Protein AF-A0A1Q8E9E2-F1 (afdb_monomer)

Organism: NCBI:txid1432788

Solvent-accessible surface area (backbone atoms only — not comparable to full-atom values): 6727 Å² total; per-residue (Å²): 131,78,95,59,54,60,46,85,71,26,57,23,44,48,27,52,32,50,28,37,33,74,71,70,70,39,65,52,89,80,48,76,66,51,80,49,74,60,52,16,35,34,32,81,46,77,56,93,96,45,64,33,40,39,34,32,37,51,22,41,75,87,47,89,95,37,65,8,75,18,9,35,37,51,49,33,28,82,25,88,84,36,88,85,79,36,50,45,46,54,33,79,73,43,84,51,66,71,60,17,62,58,39,44,83,19,44,20,63,41,41,66,45,48,33,48,39,52,44,66,69,71,110

Structure (mmCIF, N/CA/C/O backbone):
data_AF-A0A1Q8E9E2-F1
#
_entry.id   AF-A0A1Q8E9E2-F1
#
loop_
_atom_site.group_PDB
_atom_site.id
_atom_site.type_symbol
_atom_site.label_atom_id
_atom_site.label_alt_id
_atom_site.label_comp_id
_atom_site.label_asym_id
_atom_site.label_entity_id
_atom_site.label_seq_id
_atom_site.pdbx_PDB_ins_code
_atom_site.Cartn_x
_atom_site.Cartn_y
_atom_site.Cartn_z
_atom_site.occupancy
_atom_site.B_iso_or_equiv
_atom_site.auth_seq_id
_atom_site.auth_comp_id
_atom_site.auth_asym_id
_atom_site.auth_atom_id
_atom_site.pdbx_PDB_model_num
ATOM 1 N N . MET A 1 1 ? 12.481 3.191 -25.299 1.00 46.44 1 MET A N 1
ATOM 2 C CA . MET A 1 1 ? 12.020 1.865 -24.841 1.00 46.44 1 MET A CA 1
ATOM 3 C C . MET A 1 1 ? 11.696 2.017 -23.372 1.00 46.44 1 MET A C 1
ATOM 5 O O . MET A 1 1 ? 12.416 2.728 -22.694 1.00 46.44 1 MET A O 1
ATOM 9 N N . SER A 1 2 ? 10.544 1.515 -22.951 1.00 67.12 2 SER A N 1
ATOM 10 C CA . SER A 1 2 ? 9.998 1.726 -21.612 1.00 67.12 2 SER A CA 1
ATOM 11 C C . SER A 1 2 ? 10.812 0.926 -20.588 1.00 67.12 2 SER A C 1
ATOM 13 O O . SER A 1 2 ? 10.712 -0.295 -20.603 1.00 67.12 2 SER A O 1
ATOM 15 N N . ASP A 1 3 ? 11.565 1.587 -19.698 1.00 81.56 3 ASP A N 1
ATOM 16 C CA . ASP A 1 3 ? 12.250 0.980 -18.529 1.00 81.56 3 ASP A CA 1
ATOM 17 C C . ASP A 1 3 ? 11.258 0.546 -17.421 1.00 81.56 3 ASP A C 1
ATOM 19 O O . ASP A 1 3 ? 11.591 0.469 -16.232 1.00 81.56 3 ASP A O 1
ATOM 23 N N . TYR A 1 4 ? 10.007 0.292 -17.815 1.00 87.56 4 TYR A N 1
ATOM 24 C CA . TYR A 1 4 ? 8.930 -0.147 -16.945 1.00 87.56 4 TYR A CA 1
ATOM 25 C C . TYR A 1 4 ? 8.681 -1.638 -17.119 1.00 87.56 4 TYR A C 1
ATOM 27 O O . TYR A 1 4 ? 8.554 -2.138 -18.241 1.00 87.56 4 TYR A O 1
ATOM 35 N N . LEU A 1 5 ? 8.611 -2.327 -15.989 1.00 91.38 5 LEU A N 1
ATOM 36 C CA . LEU A 1 5 ? 8.314 -3.747 -15.907 1.00 91.38 5 LEU A CA 1
ATOM 37 C C . LEU A 1 5 ? 6.801 -3.991 -15.999 1.00 91.38 5 LEU A C 1
ATOM 39 O O . LEU A 1 5 ? 6.004 -3.097 -15.701 1.00 91.38 5 LEU A O 1
ATOM 43 N N . PRO A 1 6 ? 6.372 -5.215 -16.351 1.00 93.62 6 PRO A N 1
ATOM 44 C CA . PRO A 1 6 ? 5.027 -5.665 -16.017 1.00 93.62 6 PRO A CA 1
ATOM 45 C C . PRO A 1 6 ? 4.747 -5.419 -14.527 1.00 93.62 6 PRO A C 1
ATOM 47 O O . PRO A 1 6 ? 5.620 -5.651 -13.689 1.00 93.62 6 PRO A O 1
ATOM 50 N N . ILE A 1 7 ? 3.533 -4.985 -14.171 1.00 94.19 7 ILE A N 1
ATOM 51 C CA . ILE A 1 7 ? 3.204 -4.589 -12.788 1.00 94.19 7 ILE A CA 1
ATOM 52 C C . ILE A 1 7 ? 3.555 -5.687 -11.786 1.00 94.19 7 ILE A C 1
ATOM 54 O O . ILE A 1 7 ? 4.185 -5.401 -10.773 1.00 94.19 7 ILE A O 1
ATOM 58 N N . ARG A 1 8 ? 3.251 -6.951 -12.097 1.00 95.44 8 ARG A N 1
ATOM 59 C CA . ARG A 1 8 ? 3.546 -8.090 -11.209 1.00 95.44 8 ARG A CA 1
ATOM 60 C C . ARG A 1 8 ? 5.041 -8.340 -10.971 1.00 95.44 8 ARG A C 1
ATOM 62 O O . ARG A 1 8 ? 5.406 -9.009 -10.007 1.00 95.44 8 ARG A O 1
ATOM 69 N N . GLU A 1 9 ? 5.899 -7.804 -11.831 1.00 95.12 9 GLU A N 1
ATOM 70 C CA . GLU A 1 9 ? 7.359 -7.874 -11.722 1.00 95.12 9 GLU A CA 1
ATOM 71 C C . GLU A 1 9 ? 7.961 -6.610 -11.083 1.00 95.12 9 GLU A C 1
ATOM 73 O O . GLU A 1 9 ? 9.120 -6.625 -10.654 1.00 95.12 9 GLU A O 1
ATOM 78 N N . SER A 1 10 ? 7.181 -5.528 -10.965 1.00 95.75 10 SER A N 1
ATOM 79 C CA . SER A 1 10 ? 7.621 -4.270 -10.355 1.00 95.75 10 SER A CA 1
ATOM 80 C C . SER A 1 10 ? 8.056 -4.458 -8.897 1.00 95.75 10 SER A C 1
ATOM 82 O O . SER A 1 10 ? 7.608 -5.362 -8.182 1.00 95.75 10 SER A O 1
ATOM 84 N N . LEU A 1 11 ? 8.960 -3.595 -8.429 1.00 97.06 11 LEU A N 1
ATOM 85 C CA . LEU A 1 11 ? 9.406 -3.611 -7.033 1.00 97.06 11 LEU A CA 1
ATOM 86 C C . LEU A 1 11 ? 8.243 -3.347 -6.063 1.00 97.06 11 LEU A C 1
ATOM 88 O O . LEU A 1 11 ? 8.095 -4.071 -5.082 1.00 97.06 11 LEU A O 1
ATOM 92 N N . GLY A 1 12 ? 7.391 -2.365 -6.378 1.00 97.44 12 GLY A N 1
ATOM 93 C CA . GLY A 1 12 ? 6.235 -2.011 -5.553 1.00 97.44 12 GLY A CA 1
ATOM 94 C C . GLY A 1 12 ? 5.275 -3.187 -5.384 1.00 97.44 12 GLY A C 1
ATOM 95 O O . GLY A 1 12 ? 4.928 -3.538 -4.260 1.00 97.44 12 GLY A O 1
ATOM 96 N N . TYR A 1 13 ? 4.921 -3.875 -6.475 1.00 98.31 13 TYR A N 1
ATOM 97 C CA . TYR A 1 13 ? 4.039 -5.043 -6.405 1.00 98.31 13 TYR A CA 1
ATOM 98 C C . TYR A 1 13 ? 4.620 -6.173 -5.557 1.00 98.31 13 TYR A C 1
ATOM 100 O O . TYR A 1 13 ? 3.919 -6.730 -4.713 1.00 98.31 13 TYR A O 1
ATOM 108 N N . ARG A 1 14 ? 5.903 -6.504 -5.746 1.00 98.44 14 ARG A N 1
ATOM 109 C CA . ARG A 1 14 ? 6.568 -7.560 -4.967 1.00 98.44 14 ARG A CA 1
ATOM 110 C C . ARG A 1 14 ? 6.567 -7.237 -3.475 1.00 98.44 14 ARG A C 1
ATOM 112 O O . ARG A 1 14 ? 6.229 -8.109 -2.680 1.00 98.44 14 ARG A O 1
ATOM 119 N N . ASN A 1 15 ? 6.860 -5.993 -3.111 1.00 98.69 15 ASN A N 1
ATOM 120 C CA . ASN A 1 15 ? 6.882 -5.570 -1.714 1.00 98.69 15 ASN A CA 1
ATOM 121 C C . ASN A 1 15 ? 5.476 -5.565 -1.092 1.00 98.69 15 ASN A C 1
ATOM 123 O O . ASN A 1 15 ? 5.298 -6.096 0.002 1.00 98.69 15 ASN A O 1
ATOM 127 N N . VAL A 1 16 ? 4.458 -5.054 -1.799 1.00 98.56 16 VAL A N 1
ATOM 128 C CA . VAL A 1 16 ? 3.058 -5.114 -1.333 1.00 98.56 16 VAL A CA 1
ATOM 129 C C . VAL A 1 16 ? 2.593 -6.561 -1.181 1.00 98.56 16 VAL A C 1
ATOM 131 O O . VAL A 1 16 ? 1.963 -6.900 -0.181 1.00 98.56 16 VAL A O 1
ATOM 134 N N . LYS A 1 17 ? 2.931 -7.439 -2.133 1.00 98.62 17 LYS A N 1
ATOM 135 C CA . LYS A 1 17 ? 2.612 -8.869 -2.064 1.00 98.62 17 LYS A CA 1
ATOM 136 C C . LYS A 1 17 ? 3.221 -9.526 -0.824 1.00 98.62 17 LYS A C 1
ATOM 138 O O . LYS A 1 17 ? 2.517 -10.261 -0.134 1.00 98.62 17 LYS A O 1
ATOM 143 N N . THR A 1 18 ? 4.498 -9.272 -0.541 1.00 98.69 18 THR A N 1
ATOM 144 C CA . THR A 1 18 ? 5.173 -9.818 0.644 1.00 98.69 18 THR A CA 1
ATOM 145 C C . THR A 1 18 ? 4.538 -9.300 1.933 1.00 98.69 18 THR A C 1
ATOM 147 O O . THR A 1 18 ? 4.181 -10.101 2.795 1.00 98.69 18 THR A O 1
ATOM 150 N N . ALA A 1 19 ? 4.304 -7.990 2.040 1.00 98.56 19 ALA A N 1
ATOM 151 C CA . ALA A 1 19 ? 3.691 -7.391 3.223 1.00 98.56 19 ALA A CA 1
ATOM 152 C C . ALA A 1 19 ? 2.263 -7.914 3.478 1.00 98.56 19 ALA A C 1
ATOM 154 O O . ALA A 1 19 ? 1.931 -8.276 4.608 1.00 98.56 19 ALA A O 1
ATOM 155 N N . LEU A 1 20 ? 1.434 -8.048 2.434 1.00 98.38 20 LEU A N 1
ATOM 156 C CA . LEU A 1 20 ? 0.093 -8.643 2.539 1.00 98.38 20 LEU A CA 1
ATOM 157 C C . LEU A 1 20 ? 0.140 -10.077 3.065 1.00 98.38 20 LEU A C 1
ATOM 159 O O . LEU A 1 20 ? -0.675 -10.464 3.909 1.00 98.38 20 LEU A O 1
ATOM 163 N N . TRP A 1 21 ? 1.095 -10.869 2.579 1.00 98.62 21 TRP A N 1
ATOM 164 C CA . TRP A 1 21 ? 1.277 -12.236 3.043 1.00 98.62 21 TRP A CA 1
ATOM 165 C C . TRP A 1 21 ? 1.718 -12.278 4.510 1.00 98.62 21 TRP A C 1
ATOM 167 O O . TRP A 1 21 ? 1.143 -13.023 5.304 1.00 98.62 21 TRP A O 1
ATOM 177 N N . ASN A 1 22 ? 2.680 -11.444 4.898 1.00 98.56 22 ASN A N 1
ATOM 178 C CA . ASN A 1 22 ? 3.216 -11.421 6.258 1.00 98.56 22 ASN A CA 1
ATOM 179 C C . ASN A 1 22 ? 2.181 -10.942 7.286 1.00 98.56 22 ASN A C 1
ATOM 181 O O . ASN A 1 22 ? 2.039 -11.543 8.351 1.00 98.56 22 ASN A O 1
ATOM 185 N N . VAL A 1 23 ? 1.429 -9.886 6.967 1.00 98.38 23 VAL A N 1
ATOM 186 C CA . VAL A 1 23 ? 0.505 -9.245 7.915 1.00 98.38 23 VAL A CA 1
ATOM 187 C C . VAL A 1 23 ? -0.863 -9.921 7.922 1.00 98.38 23 VAL A C 1
ATOM 189 O O . VAL A 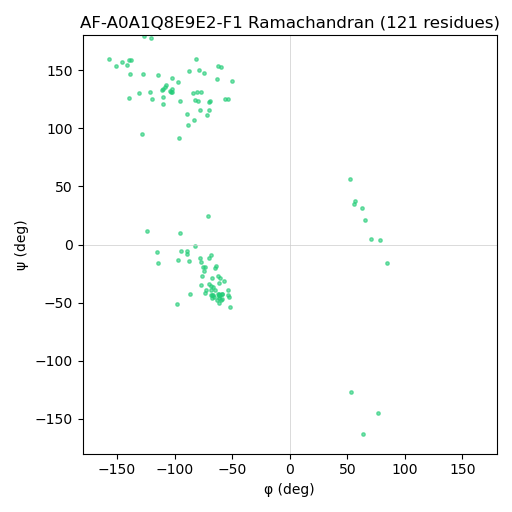1 23 ? -1.430 -10.159 8.993 1.00 98.38 23 VAL A O 1
ATOM 192 N N . PHE A 1 24 ? -1.401 -10.262 6.750 1.00 97.94 24 PHE A N 1
ATOM 193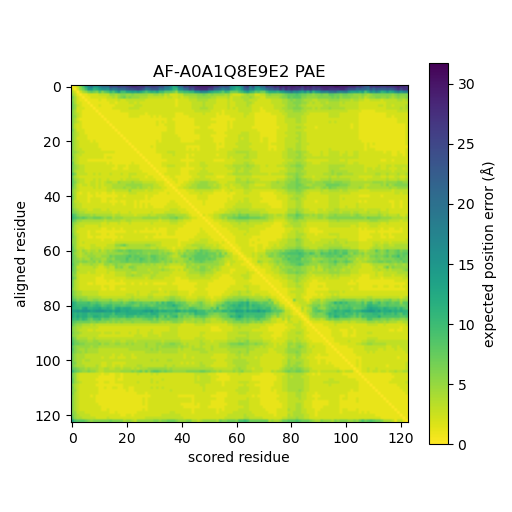 C CA . PHE A 1 24 ? -2.771 -10.765 6.607 1.00 97.94 24 PHE A CA 1
ATOM 194 C C . PHE A 1 24 ? -2.857 -12.210 6.104 1.00 97.94 24 PHE A C 1
ATOM 196 O O . PHE A 1 24 ? -3.953 -12.764 6.082 1.00 97.94 24 PHE A O 1
ATOM 203 N N . SER A 1 25 ? -1.738 -12.835 5.716 1.00 97.88 25 SER A N 1
ATOM 204 C CA . SER A 1 25 ? -1.724 -14.155 5.058 1.00 97.88 25 SER A CA 1
ATOM 205 C C . SER A 1 25 ? -2.568 -14.190 3.780 1.00 97.88 25 SER A C 1
ATOM 207 O O . SER A 1 25 ? -3.223 -15.186 3.474 1.00 97.88 25 SER A O 1
ATOM 209 N N . VAL A 1 26 ? -2.546 -13.087 3.020 1.00 98.12 26 VAL A N 1
ATOM 210 C CA . VAL A 1 26 ? -3.281 -12.930 1.759 1.00 98.12 26 VAL A CA 1
ATOM 211 C C . VAL A 1 26 ? -2.317 -12.890 0.577 1.00 98.12 26 VAL A C 1
ATOM 213 O O . VAL A 1 26 ? -1.318 -12.177 0.593 1.00 98.12 26 VAL A O 1
ATOM 216 N N . ASN A 1 27 ? -2.628 -13.651 -0.475 1.00 97.81 27 ASN A N 1
ATOM 217 C CA . ASN A 1 27 ? -1.858 -13.641 -1.715 1.00 97.81 27 ASN A CA 1
ATOM 218 C C . ASN A 1 27 ? -2.390 -12.572 -2.680 1.00 97.81 27 ASN A C 1
ATOM 220 O O . ASN A 1 27 ? -3.471 -12.746 -3.244 1.00 97.81 27 ASN A O 1
ATOM 224 N N . LEU A 1 28 ? -1.600 -11.521 -2.928 1.00 98.06 28 LEU A N 1
ATOM 225 C CA . LEU A 1 28 ? -1.950 -10.460 -3.880 1.00 98.06 28 LEU A CA 1
ATOM 226 C C . LEU A 1 28 ? -2.222 -10.993 -5.295 1.00 98.06 28 LEU A C 1
ATOM 228 O O . LEU A 1 28 ? -3.090 -10.467 -5.980 1.00 98.06 28 LEU A O 1
ATOM 232 N N . ASP A 1 29 ? -1.565 -12.080 -5.721 1.00 97.50 29 ASP A N 1
ATOM 233 C CA . ASP A 1 29 ? -1.787 -12.638 -7.063 1.00 97.50 29 ASP A CA 1
ATOM 234 C C . ASP A 1 29 ? -3.198 -13.192 -7.278 1.00 97.50 29 ASP A C 1
ATOM 236 O O . ASP A 1 29 ? -3.606 -13.353 -8.430 1.00 97.50 29 ASP A O 1
ATOM 240 N N . ALA A 1 30 ? -3.913 -13.494 -6.190 1.00 97.50 30 ALA A N 1
ATOM 241 C CA . ALA A 1 30 ? -5.291 -13.973 -6.207 1.00 97.50 30 ALA A CA 1
ATOM 242 C C . ALA A 1 30 ? -6.324 -12.831 -6.174 1.00 97.50 30 ALA A C 1
ATOM 244 O O . ALA A 1 30 ? -7.522 -13.095 -6.272 1.00 97.50 30 ALA A O 1
ATOM 245 N N . ILE A 1 31 ? -5.879 -11.580 -6.029 1.00 97.25 31 ILE A N 1
ATOM 246 C CA . ILE A 1 31 ? -6.729 -10.389 -6.019 1.00 97.25 31 ILE A CA 1
ATOM 247 C C . ILE A 1 31 ? -6.729 -9.773 -7.420 1.00 97.25 31 ILE A C 1
ATOM 249 O O . ILE A 1 31 ? -5.701 -9.709 -8.096 1.00 97.25 31 ILE A O 1
ATOM 253 N N . SER A 1 32 ? -7.897 -9.308 -7.867 1.00 97.00 32 SER A N 1
ATOM 254 C CA . SER A 1 32 ? -7.984 -8.507 -9.087 1.00 97.00 32 SER A CA 1
ATOM 255 C C . SER A 1 32 ? -7.361 -7.136 -8.840 1.00 97.00 32 SER A C 1
ATOM 257 O O . SER A 1 32 ? -7.808 -6.406 -7.956 1.00 97.00 32 SER A O 1
ATOM 259 N N . ILE A 1 33 ? -6.361 -6.784 -9.641 1.00 97.38 33 ILE A N 1
ATOM 260 C CA . ILE A 1 33 ? -5.722 -5.469 -9.601 1.00 97.38 33 ILE A CA 1
ATOM 261 C C . ILE A 1 33 ? -6.219 -4.604 -10.762 1.00 97.38 33 ILE A C 1
ATOM 263 O O . ILE A 1 33 ? -6.454 -5.099 -11.863 1.00 97.38 33 ILE A O 1
ATOM 267 N N . ASP A 1 34 ? -6.377 -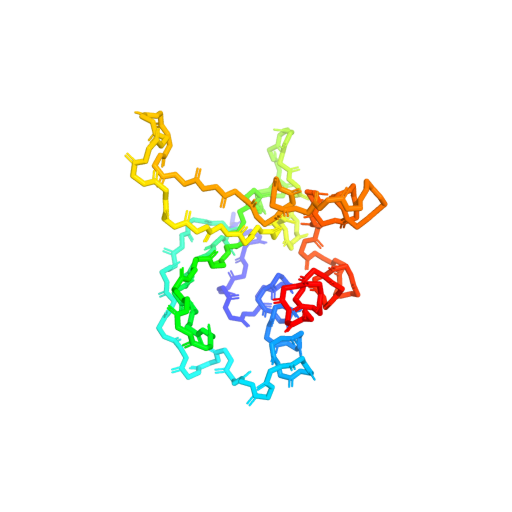3.315 -10.496 1.00 97.19 34 ASP A N 1
ATOM 268 C CA . ASP A 1 34 ? -6.541 -2.262 -11.492 1.00 97.19 34 ASP A CA 1
ATOM 269 C C . ASP A 1 34 ? -5.149 -1.764 -11.895 1.00 97.19 34 ASP A C 1
ATOM 271 O O . ASP A 1 34 ? -4.475 -1.068 -11.127 1.00 97.19 34 ASP A O 1
ATOM 275 N N . GLU A 1 35 ? -4.689 -2.201 -13.065 1.00 95.88 35 GLU A N 1
ATOM 276 C CA . GLU A 1 35 ? -3.390 -1.839 -13.628 1.00 95.88 35 GLU A CA 1
ATOM 277 C C . GLU A 1 35 ? -3.422 -0.424 -14.217 1.00 95.88 35 GLU A C 1
ATOM 279 O O . GLU A 1 35 ? -4.302 -0.078 -15.005 1.00 95.88 35 GLU A O 1
ATOM 284 N N . LYS A 1 36 ? -2.429 0.398 -13.870 1.00 93.25 36 LYS A N 1
ATOM 285 C CA . LYS A 1 36 ? -2.288 1.778 -14.350 1.00 93.25 36 LYS A CA 1
ATOM 286 C C . LYS A 1 36 ? -0.961 1.948 -15.085 1.00 93.25 36 LYS A C 1
ATOM 288 O O . LYS A 1 36 ? -0.165 1.021 -15.230 1.00 93.25 36 LYS A O 1
ATOM 293 N N . LEU A 1 37 ? -0.729 3.149 -15.606 1.00 91.19 37 LEU A N 1
ATOM 294 C CA . LEU A 1 37 ? 0.509 3.449 -16.317 1.00 91.19 37 LEU A CA 1
ATOM 295 C C . LEU A 1 37 ? 1.734 3.315 -15.396 1.00 91.19 37 LEU A C 1
ATOM 297 O O . LEU A 1 37 ? 1.655 3.501 -14.184 1.00 91.19 37 LEU A O 1
ATOM 301 N N . PHE A 1 38 ? 2.881 3.027 -16.012 1.00 91.69 38 PHE A N 1
ATOM 302 C CA . PHE A 1 38 ? 4.202 3.164 -15.395 1.00 91.69 38 PHE A CA 1
ATOM 303 C C . PHE A 1 38 ? 4.474 2.286 -14.167 1.00 91.69 38 PHE A C 1
ATOM 305 O O . PHE A 1 38 ? 5.263 2.694 -13.330 1.00 91.69 38 PHE A O 1
ATOM 312 N N . GLU A 1 39 ? 3.892 1.087 -14.061 1.00 94.25 39 GLU A N 1
ATOM 313 C CA . GLU A 1 39 ? 3.968 0.183 -12.884 1.00 94.25 39 GLU A CA 1
ATOM 314 C C . GLU A 1 39 ? 3.043 0.560 -11.710 1.00 94.25 39 GLU A C 1
ATOM 316 O O . GLU A 1 39 ? 3.064 -0.110 -10.677 1.00 94.25 39 GLU A O 1
ATOM 321 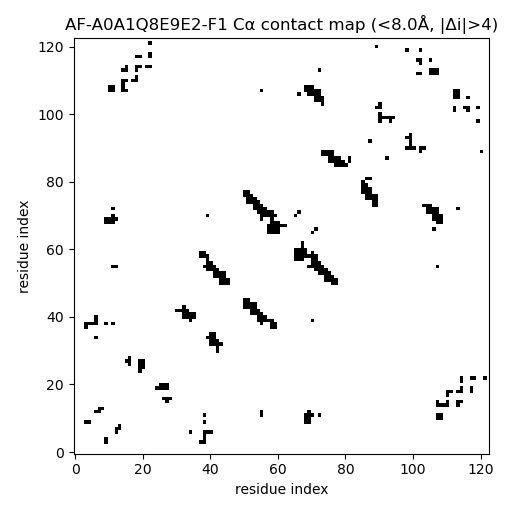N N . SER A 1 40 ? 2.208 1.593 -11.847 1.00 96.38 40 SER A N 1
ATOM 322 C CA . SER A 1 40 ? 1.204 1.928 -10.833 1.00 96.38 40 SER A CA 1
ATOM 323 C C . SER A 1 40 ? 0.039 0.935 -10.862 1.00 96.38 40 SER A C 1
ATOM 325 O O . SER A 1 40 ? -0.341 0.432 -11.919 1.00 96.38 40 SER A O 1
ATOM 327 N N . PHE A 1 41 ? -0.565 0.663 -9.709 1.00 98.06 41 PHE A N 1
ATOM 328 C CA . PHE A 1 41 ? -1.738 -0.207 -9.612 1.00 98.06 41 PHE A CA 1
ATOM 329 C C . PHE A 1 41 ? -2.544 0.081 -8.351 1.00 98.06 41 PHE A C 1
ATOM 331 O O . PHE A 1 41 ? -2.025 0.622 -7.376 1.00 98.06 41 PHE A O 1
ATOM 338 N N . SER A 1 42 ? -3.808 -0.326 -8.344 1.00 98.00 42 SER A N 1
ATOM 339 C CA . SER A 1 42 ? -4.639 -0.323 -7.140 1.00 98.00 42 SER A CA 1
ATOM 340 C C . SER A 1 42 ? -5.470 -1.589 -7.024 1.00 98.00 42 SER A C 1
ATOM 342 O O . SER A 1 42 ? -5.721 -2.269 -8.013 1.00 98.00 42 SER A O 1
ATOM 344 N N . PHE A 1 43 ? -5.912 -1.918 -5.819 1.00 98.31 43 PHE A N 1
ATOM 345 C CA . PHE A 1 43 ? -6.845 -3.016 -5.591 1.00 98.31 43 PHE A CA 1
ATOM 346 C C . PHE A 1 43 ? -7.706 -2.743 -4.367 1.00 98.31 43 PHE A C 1
ATOM 348 O O . PHE A 1 43 ? -7.303 -2.034 -3.441 1.00 98.31 43 PHE A O 1
ATOM 355 N N . ILE A 1 44 ? -8.896 -3.336 -4.375 1.00 98.00 44 ILE A N 1
ATOM 356 C CA . ILE A 1 44 ? -9.778 -3.336 -3.217 1.00 98.00 44 ILE A CA 1
ATOM 357 C C . ILE A 1 44 ? -9.319 -4.427 -2.258 1.00 98.00 44 ILE A C 1
ATOM 359 O O . ILE A 1 44 ? -9.103 -5.576 -2.651 1.00 98.00 44 ILE A O 1
ATOM 363 N N . PHE A 1 45 ? -9.190 -4.062 -0.991 1.00 97.88 45 PHE A N 1
ATOM 364 C CA . PHE A 1 45 ? -8.891 -4.972 0.096 1.00 97.88 45 PHE A CA 1
ATOM 365 C C . PHE A 1 45 ? -10.005 -4.896 1.135 1.00 97.88 45 PHE A C 1
ATOM 367 O O . PHE A 1 45 ? -10.419 -3.814 1.550 1.00 97.88 45 PHE A O 1
ATOM 374 N N . GLN A 1 46 ? -10.501 -6.057 1.553 1.00 96.00 46 GLN A N 1
ATOM 375 C CA . GLN A 1 46 ? -11.497 -6.159 2.610 1.00 96.00 46 GLN A CA 1
ATOM 376 C C . GLN A 1 46 ? -10.852 -6.771 3.846 1.00 96.00 46 GLN A C 1
ATOM 378 O O . GLN A 1 46 ? -10.260 -7.850 3.786 1.00 96.00 46 GLN A O 1
ATOM 383 N N . TYR A 1 47 ? -10.984 -6.085 4.976 1.00 94.50 47 TYR A N 1
ATOM 384 C CA . TYR A 1 47 ? -10.502 -6.563 6.264 1.00 94.50 47 TYR A CA 1
ATOM 385 C C . TYR A 1 47 ? -11.519 -6.229 7.352 1.00 94.50 47 TYR A C 1
ATOM 387 O O . TYR A 1 47 ? -11.938 -5.082 7.514 1.00 94.50 47 TYR A O 1
ATOM 395 N N . LYS A 1 48 ? -11.932 -7.254 8.108 1.00 91.44 48 LYS A N 1
ATOM 396 C CA . LYS A 1 48 ? -13.082 -7.181 9.025 1.00 91.44 48 LYS A CA 1
ATOM 397 C C . LYS A 1 48 ? -14.324 -6.673 8.263 1.00 91.44 48 LYS A C 1
ATOM 399 O O . LYS A 1 48 ? -14.679 -7.245 7.240 1.00 91.44 48 LYS A O 1
ATOM 404 N N . SER A 1 49 ? -14.987 -5.630 8.758 1.00 91.44 49 SER A N 1
ATOM 405 C CA . SER A 1 49 ? -16.150 -4.997 8.122 1.00 91.44 49 SER A CA 1
ATOM 406 C C . SER A 1 49 ? -15.791 -3.782 7.261 1.00 91.44 49 SER A C 1
ATOM 408 O O . SER A 1 49 ? -16.689 -3.031 6.887 1.00 91.44 49 SER A O 1
ATOM 410 N N . TYR A 1 50 ? -14.503 -3.546 6.998 1.00 91.50 50 TYR A N 1
ATOM 411 C CA . TYR A 1 50 ? -14.034 -2.377 6.262 1.00 91.50 50 TYR A CA 1
ATOM 412 C C . TYR A 1 50 ? -13.552 -2.764 4.869 1.00 91.50 50 TYR A C 1
ATOM 414 O O . TYR A 1 50 ? -12.806 -3.730 4.692 1.00 91.50 50 TYR A O 1
ATOM 422 N N . GLU A 1 51 ? -13.961 -1.962 3.894 1.00 95.12 51 GLU A N 1
ATOM 423 C CA . GLU A 1 51 ? -13.418 -1.958 2.545 1.00 95.12 51 GLU A CA 1
ATOM 424 C C . GLU A 1 51 ? -12.473 -0.767 2.401 1.00 95.12 51 GLU A C 1
ATOM 426 O O . GLU A 1 51 ? -12.790 0.347 2.824 1.00 95.12 51 GLU A O 1
ATOM 431 N N . MET A 1 52 ? -11.302 -1.013 1.828 1.00 96.50 52 MET A N 1
ATOM 432 C CA . MET A 1 52 ? -10.291 0.002 1.573 1.00 96.50 52 MET A CA 1
ATOM 433 C C . MET A 1 52 ? -9.652 -0.233 0.212 1.00 96.50 52 MET A C 1
ATOM 435 O O . MET A 1 52 ? -9.647 -1.352 -0.306 1.00 96.50 52 MET A O 1
ATOM 439 N N . THR A 1 53 ? -9.060 0.811 -0.340 1.00 97.56 53 THR A N 1
ATOM 440 C CA . THR A 1 53 ? -8.218 0.702 -1.523 1.00 97.56 53 THR A CA 1
ATOM 441 C C . THR A 1 53 ? -6.767 0.813 -1.100 1.00 97.56 53 THR A C 1
ATOM 443 O O . THR A 1 53 ? -6.384 1.726 -0.366 1.00 97.56 53 THR A O 1
ATOM 446 N N . MET A 1 54 ? -5.953 -0.110 -1.594 1.00 98.25 54 MET A N 1
ATOM 447 C CA . MET A 1 54 ? -4.501 -0.037 -1.507 1.00 98.25 54 MET A CA 1
ATOM 448 C C . MET A 1 54 ? -3.950 0.294 -2.888 1.00 98.25 54 MET A C 1
ATOM 450 O O . MET A 1 54 ? -4.418 -0.250 -3.892 1.00 98.25 54 MET A O 1
ATOM 454 N N . THR A 1 55 ? -2.975 1.193 -2.958 1.00 97.81 55 THR A N 1
ATOM 455 C CA . THR A 1 55 ? -2.442 1.678 -4.235 1.00 97.81 55 THR A CA 1
ATOM 456 C C . THR A 1 55 ? -0.930 1.815 -4.198 1.00 97.81 55 THR A C 1
ATOM 458 O O . THR A 1 55 ? -0.363 2.162 -3.167 1.00 97.81 55 THR A O 1
ATOM 461 N N . ILE A 1 56 ? -0.300 1.568 -5.343 1.00 98.19 56 ILE A N 1
ATOM 462 C CA . ILE A 1 56 ? 1.034 2.051 -5.689 1.00 98.19 56 ILE A CA 1
ATOM 463 C C . ILE A 1 56 ? 0.858 3.106 -6.781 1.00 98.19 56 ILE A C 1
ATOM 465 O O . ILE A 1 56 ? 0.288 2.816 -7.836 1.00 98.19 56 ILE A O 1
ATOM 469 N N . SER A 1 57 ? 1.312 4.326 -6.516 1.00 96.31 57 SER A N 1
ATOM 470 C CA . SER A 1 57 ? 1.281 5.465 -7.438 1.00 96.31 57 SER A CA 1
ATOM 471 C C . SER A 1 57 ? 2.667 6.082 -7.603 1.00 96.31 57 SER A C 1
ATOM 473 O O . SER A 1 57 ? 3.640 5.645 -6.995 1.00 96.31 57 SER A O 1
ATOM 475 N N . ASP A 1 58 ? 2.762 7.122 -8.424 1.00 94.31 58 ASP A N 1
ATOM 476 C CA . ASP A 1 58 ? 3.959 7.942 -8.603 1.00 94.31 58 ASP A CA 1
ATOM 477 C C . ASP A 1 58 ? 5.234 7.174 -8.999 1.00 94.31 58 ASP A C 1
ATOM 479 O O . ASP A 1 58 ? 6.351 7.484 -8.568 1.00 94.31 58 ASP A O 1
ATOM 483 N N . THR A 1 59 ? 5.062 6.128 -9.803 1.00 94.75 59 THR A N 1
ATOM 484 C CA . THR A 1 59 ? 6.108 5.160 -10.151 1.00 94.75 59 THR A CA 1
ATOM 485 C C . THR A 1 59 ? 7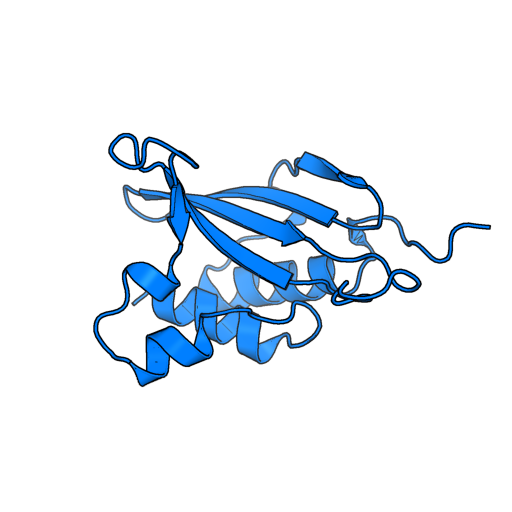.032 5.613 -11.285 1.00 94.75 59 THR A C 1
ATOM 487 O O . THR A 1 59 ? 7.971 4.900 -11.652 1.00 94.75 59 THR A O 1
ATOM 490 N N . GLU A 1 60 ? 6.805 6.795 -11.864 1.00 93.31 60 GLU A N 1
ATOM 491 C CA . GLU A 1 60 ? 7.551 7.252 -13.035 1.00 93.31 60 GLU A CA 1
ATOM 492 C C . GLU A 1 60 ? 9.016 7.585 -12.704 1.00 93.31 60 GLU A C 1
ATOM 494 O O . GLU A 1 60 ? 9.322 8.520 -11.970 1.00 93.31 60 GLU A O 1
ATOM 499 N N . LYS A 1 61 ? 9.963 6.837 -13.283 1.00 89.56 61 LYS A N 1
ATOM 500 C CA . LYS A 1 61 ? 11.395 6.881 -12.909 1.00 89.56 61 LYS A CA 1
ATOM 501 C C . LYS A 1 61 ? 12.155 8.098 -13.455 1.00 89.56 61 LYS A C 1
ATOM 503 O O . LYS A 1 61 ? 13.268 8.378 -13.013 1.00 89.56 61 LYS A O 1
ATOM 508 N N . HIS A 1 62 ? 11.581 8.810 -14.424 1.00 87.19 62 HIS A N 1
ATOM 509 C CA . HIS A 1 62 ? 12.251 9.899 -15.155 1.00 87.19 62 HIS A CA 1
ATOM 510 C C . HIS A 1 62 ? 11.503 11.230 -15.107 1.00 87.19 62 HIS A C 1
ATOM 512 O O . HIS A 1 62 ? 11.844 12.159 -15.840 1.00 87.19 62 HIS A O 1
ATOM 518 N N . VAL A 1 63 ? 10.492 11.335 -14.250 1.00 90.62 63 VAL A N 1
ATOM 519 C CA . VAL A 1 63 ? 9.682 12.541 -14.106 1.00 90.62 63 VAL A CA 1
ATOM 520 C C . VAL A 1 63 ? 9.982 13.188 -12.760 1.00 90.62 63 VAL A C 1
ATOM 522 O O . VAL A 1 63 ? 10.081 12.532 -11.725 1.00 90.62 63 VAL A O 1
ATOM 525 N N . GLN A 1 64 ? 10.185 14.503 -12.774 1.00 88.44 64 GLN A N 1
ATOM 526 C CA . GLN A 1 64 ? 10.443 15.254 -11.552 1.00 88.44 64 GLN A CA 1
ATOM 527 C C . GLN A 1 64 ? 9.229 15.166 -10.614 1.00 88.44 64 GLN A C 1
ATOM 529 O O . GLN A 1 64 ? 8.091 15.220 -11.068 1.00 88.44 64 GLN A O 1
ATOM 534 N N . PHE A 1 65 ? 9.488 15.070 -9.306 1.00 86.38 65 PHE A N 1
ATOM 535 C CA . PHE A 1 65 ? 8.478 14.930 -8.243 1.00 86.38 65 PHE A CA 1
ATOM 536 C C . PHE A 1 65 ? 7.748 13.582 -8.183 1.00 86.38 65 PHE A C 1
ATOM 538 O O . PHE A 1 65 ? 6.883 13.412 -7.330 1.00 86.38 65 PHE A O 1
ATOM 545 N N . GLN A 1 66 ? 8.133 12.618 -9.017 1.00 92.00 66 GLN A N 1
ATOM 546 C CA . GLN A 1 66 ? 7.688 11.232 -8.911 1.00 92.00 66 GLN A CA 1
ATOM 547 C C . GLN A 1 66 ? 8.608 10.455 -7.964 1.00 92.00 66 GLN A C 1
ATOM 549 O O . GLN A 1 66 ? 9.796 10.767 -7.829 1.00 92.00 66 GLN A O 1
ATOM 554 N N . ALA A 1 67 ? 8.054 9.461 -7.272 1.00 92.06 67 ALA A N 1
ATOM 555 C CA . ALA A 1 67 ? 8.813 8.627 -6.342 1.00 92.06 67 ALA A CA 1
ATOM 556 C C . ALA A 1 67 ? 9.719 7.626 -7.076 1.00 92.06 67 ALA A C 1
ATOM 558 O O . ALA A 1 67 ? 10.738 7.198 -6.527 1.00 92.06 67 ALA A O 1
ATOM 559 N N . GLY A 1 68 ? 9.382 7.303 -8.328 1.00 93.50 68 GLY A N 1
ATOM 560 C CA . GLY A 1 68 ? 10.146 6.403 -9.179 1.00 93.50 68 GLY A CA 1
ATOM 561 C C . GLY A 1 68 ? 9.923 4.944 -8.799 1.00 93.50 68 GLY A C 1
ATOM 562 O O . GLY A 1 68 ? 8.825 4.549 -8.423 1.00 93.50 68 GLY A O 1
ATOM 563 N N . GLU A 1 69 ? 10.960 4.115 -8.912 1.00 93.00 69 GLU A N 1
ATOM 564 C CA . GLU A 1 69 ? 10.831 2.671 -8.705 1.00 93.00 69 GLU A CA 1
ATOM 565 C C . GLU A 1 69 ? 10.199 2.328 -7.346 1.00 93.00 69 GLU A C 1
ATOM 567 O O . GLU A 1 69 ? 10.674 2.749 -6.290 1.00 93.00 69 GLU A O 1
ATOM 572 N N . GLY A 1 70 ? 9.119 1.546 -7.388 1.00 94.88 70 GLY A N 1
ATOM 573 C CA . GLY A 1 70 ? 8.338 1.169 -6.212 1.00 94.88 70 GLY A CA 1
ATOM 574 C C . GLY A 1 70 ? 7.275 2.186 -5.794 1.00 94.88 70 GLY A C 1
ATOM 575 O O . GLY A 1 70 ? 6.372 1.798 -5.067 1.00 94.88 70 GLY A O 1
ATOM 576 N N . GLY A 1 71 ? 7.323 3.429 -6.273 1.00 96.81 71 GLY A N 1
ATOM 577 C CA . GLY A 1 71 ? 6.251 4.407 -6.099 1.00 96.81 71 GLY A CA 1
ATOM 578 C C . GLY A 1 71 ? 5.965 4.817 -4.651 1.00 96.81 71 GLY A C 1
ATOM 579 O O . GLY A 1 71 ? 6.769 4.599 -3.737 1.00 96.81 71 GLY A O 1
ATOM 580 N N . ILE A 1 72 ? 4.795 5.416 -4.455 1.00 97.75 72 ILE A N 1
ATOM 581 C CA . ILE A 1 72 ? 4.178 5.685 -3.155 1.00 97.75 72 ILE A CA 1
ATOM 582 C C . ILE A 1 72 ? 3.084 4.654 -2.906 1.00 97.75 72 ILE A C 1
ATOM 584 O O . ILE A 1 72 ? 2.251 4.404 -3.772 1.00 97.75 72 ILE A O 1
ATOM 588 N N . PHE A 1 73 ? 3.110 4.056 -1.721 1.00 98.44 73 PHE A N 1
ATOM 589 C CA . PHE A 1 73 ? 2.085 3.168 -1.211 1.00 98.44 73 PHE A CA 1
ATOM 590 C C . PHE A 1 73 ? 1.107 3.950 -0.335 1.00 98.44 73 PHE A C 1
ATOM 592 O O . PHE A 1 73 ? 1.509 4.538 0.670 1.00 98.44 73 PHE A O 1
ATOM 599 N N . ASP A 1 74 ? -0.176 3.902 -0.683 1.00 97.56 74 ASP A N 1
ATOM 600 C CA . ASP A 1 74 ? -1.246 4.504 0.109 1.00 97.56 74 ASP A CA 1
ATOM 601 C C . ASP A 1 74 ? -2.355 3.492 0.404 1.00 97.56 74 ASP A C 1
ATOM 603 O O . ASP A 1 74 ? -2.686 2.625 -0.410 1.00 97.56 74 ASP A O 1
ATOM 607 N N . ILE A 1 75 ? -2.956 3.651 1.583 1.00 97.56 75 ILE A N 1
ATOM 608 C CA . ILE A 1 75 ? -4.166 2.955 2.019 1.00 97.56 75 ILE A CA 1
ATOM 609 C C . ILE A 1 75 ? -5.210 4.032 2.285 1.00 97.56 75 ILE A C 1
ATOM 611 O O . ILE A 1 75 ? -4.960 4.948 3.072 1.00 97.56 75 ILE A O 1
ATOM 615 N N . TRP A 1 76 ? -6.374 3.929 1.655 1.00 95.94 76 TRP A N 1
ATOM 616 C CA . TRP A 1 76 ? -7.460 4.880 1.862 1.00 95.94 76 TRP A CA 1
ATOM 617 C C . TRP A 1 76 ? -8.825 4.201 1.882 1.00 95.94 76 TRP A C 1
ATOM 619 O O . TRP A 1 76 ? -9.033 3.128 1.316 1.00 95.94 76 TRP A O 1
ATOM 629 N N . PHE A 1 77 ? -9.761 4.853 2.558 1.00 95.75 77 PHE A N 1
ATOM 630 C CA . PHE 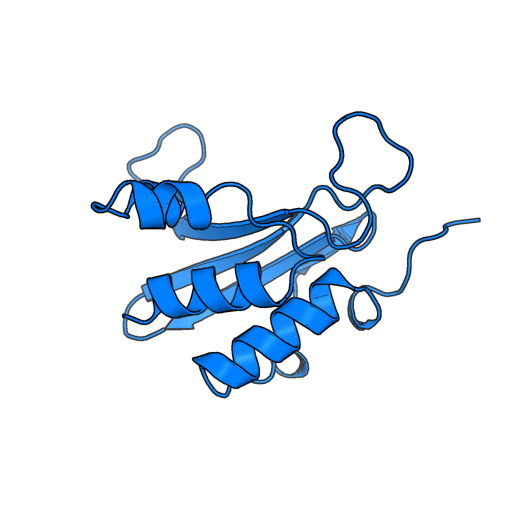A 1 77 ? -11.120 4.382 2.784 1.00 95.75 77 PHE A CA 1
ATOM 631 C C . PHE A 1 77 ? -12.106 5.297 2.065 1.00 95.75 77 PHE A C 1
ATOM 633 O O . PHE A 1 77 ? -11.870 6.507 2.033 1.00 95.75 77 PHE A O 1
ATOM 640 N N . PRO A 1 78 ? -13.224 4.769 1.540 1.00 93.69 78 PRO A N 1
ATOM 641 C CA . PRO A 1 78 ? -14.313 5.606 1.060 1.00 93.69 78 PRO A CA 1
ATOM 642 C C . PRO A 1 78 ? -14.797 6.541 2.173 1.00 93.69 78 PRO A C 1
ATOM 644 O O . PRO A 1 78 ? -15.177 6.092 3.256 1.00 93.69 78 PRO A O 1
ATOM 647 N N . ASN A 1 79 ? -14.815 7.841 1.901 1.00 91.19 79 ASN A N 1
ATOM 648 C CA . ASN A 1 79 ? -15.372 8.839 2.802 1.00 91.19 79 ASN A CA 1
ATOM 649 C C . ASN A 1 79 ? -16.367 9.725 2.042 1.00 91.19 79 ASN A C 1
ATOM 651 O O . ASN A 1 79 ? -15.970 10.727 1.454 1.00 91.19 79 ASN A O 1
ATOM 655 N N . PRO A 1 80 ? -17.675 9.419 2.094 1.00 83.00 80 PRO A N 1
ATOM 656 C CA . PRO A 1 80 ? -18.688 10.205 1.391 1.00 83.00 80 PRO A CA 1
ATOM 657 C C . PRO A 1 80 ? -18.885 11.613 1.975 1.00 83.00 80 PRO A C 1
ATOM 659 O O . PRO A 1 80 ? -19.619 12.405 1.394 1.00 83.00 80 PRO A O 1
ATOM 662 N N . LY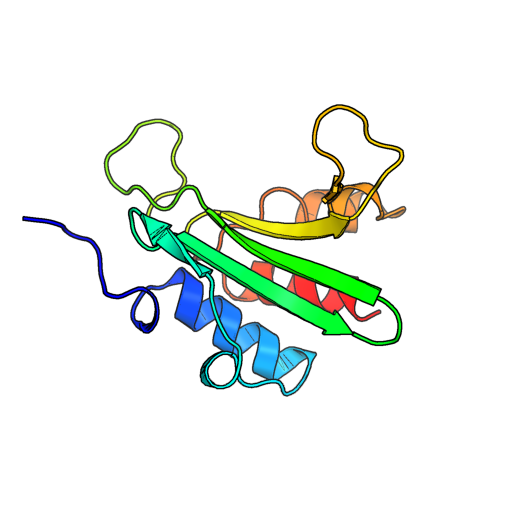S A 1 81 ? -18.290 11.919 3.137 1.00 87.19 81 LYS A N 1
ATOM 663 C CA . LYS A 1 81 ? -18.302 13.267 3.723 1.00 87.19 81 LYS A CA 1
ATOM 664 C C . LYS A 1 81 ? -17.153 14.138 3.214 1.00 87.19 81 LYS A C 1
ATOM 666 O O . LYS A 1 81 ? -17.178 15.339 3.455 1.00 87.19 81 LYS A O 1
ATOM 671 N N . ASP A 1 82 ? -16.150 13.549 2.564 1.00 85.44 82 ASP A N 1
ATOM 672 C CA . ASP A 1 82 ? -15.122 14.304 1.858 1.00 85.44 82 ASP A CA 1
ATOM 673 C C . ASP A 1 82 ? -15.654 14.664 0.465 1.00 85.44 82 ASP A C 1
ATOM 675 O O . ASP A 1 82 ? -15.808 13.805 -0.400 1.00 85.44 82 ASP A O 1
ATOM 679 N N . GLU A 1 83 ? -15.987 15.937 0.257 1.00 82.12 83 GLU A N 1
ATOM 680 C CA . GLU A 1 83 ? -16.597 16.404 -0.995 1.00 82.12 83 GLU A CA 1
ATOM 681 C C . GLU A 1 83 ? -15.590 16.563 -2.148 1.00 82.12 83 GLU A C 1
ATOM 683 O O . GLU A 1 83 ? -16.004 16.751 -3.292 1.00 82.12 83 GLU A O 1
ATOM 688 N N . LEU A 1 84 ? -14.280 16.509 -1.874 1.00 81.81 84 LEU A N 1
ATOM 689 C CA . LEU A 1 84 ? -13.237 16.788 -2.865 1.00 81.81 84 LEU A CA 1
ATOM 690 C C . LEU A 1 84 ? -12.677 15.505 -3.485 1.00 81.81 84 LEU A C 1
ATOM 692 O O . LEU A 1 84 ? -12.612 15.384 -4.707 1.00 81.81 84 LEU A O 1
ATOM 696 N N . PHE A 1 85 ? -12.274 14.556 -2.645 1.00 79.19 85 PHE A N 1
ATOM 697 C CA . PHE A 1 85 ? -11.655 13.293 -3.042 1.00 79.19 85 PHE A CA 1
ATOM 698 C C . PHE A 1 85 ? -12.520 12.077 -2.709 1.00 79.19 85 PHE A C 1
ATOM 700 O O . PHE A 1 85 ? -12.270 10.999 -3.246 1.00 79.19 85 PHE A O 1
ATOM 707 N N . GLY A 1 86 ? -13.534 12.221 -1.847 1.00 88.81 86 GLY A N 1
ATOM 708 C CA . GLY A 1 86 ? -14.410 11.111 -1.465 1.00 88.81 86 GLY A CA 1
ATOM 709 C C . GLY A 1 86 ? -13.688 10.002 -0.698 1.00 88.81 86 GLY A C 1
ATOM 710 O O . GLY A 1 86 ? -14.150 8.858 -0.687 1.00 88.81 86 GLY A O 1
ATOM 711 N N . ALA A 1 87 ? -12.540 10.311 -0.092 1.00 93.25 87 ALA A N 1
ATOM 712 C CA . ALA A 1 87 ? -11.662 9.342 0.545 1.00 93.25 87 ALA A CA 1
ATOM 713 C C . ALA A 1 87 ? -10.973 9.924 1.784 1.00 93.25 87 ALA A C 1
ATOM 715 O O . ALA A 1 87 ? -10.805 11.132 1.912 1.00 93.25 87 ALA A O 1
ATOM 716 N N . THR A 1 88 ? -10.553 9.047 2.691 1.00 94.88 88 THR A N 1
ATOM 717 C CA . THR A 1 88 ? -9.693 9.394 3.830 1.00 94.88 88 THR A CA 1
ATOM 718 C C . THR A 1 88 ? -8.533 8.423 3.891 1.00 94.88 88 THR A C 1
ATOM 720 O O . THR A 1 88 ? -8.732 7.207 3.815 1.00 94.88 88 THR A O 1
ATOM 723 N N . PHE A 1 89 ? -7.319 8.948 4.004 1.00 95.19 89 PHE A N 1
ATOM 724 C CA . PHE A 1 89 ? -6.112 8.133 4.052 1.00 95.19 89 PHE A CA 1
ATOM 725 C C . PHE A 1 89 ? -5.913 7.537 5.444 1.00 95.19 89 PHE A C 1
ATOM 727 O O . PHE A 1 89 ? -6.265 8.141 6.454 1.00 95.19 89 PHE A O 1
ATOM 734 N N . LEU A 1 90 ? -5.279 6.365 5.513 1.00 95.44 90 LEU A N 1
ATOM 735 C CA . LEU A 1 90 ? -5.011 5.671 6.774 1.00 95.44 90 LEU A CA 1
ATOM 736 C C . LEU A 1 90 ? -4.303 6.570 7.793 1.00 95.44 90 LEU A C 1
ATOM 738 O O . LEU A 1 90 ? -4.711 6.618 8.947 1.00 95.44 90 LEU A O 1
ATOM 742 N N . HIS A 1 91 ? -3.275 7.308 7.368 1.00 94.62 91 HIS A N 1
ATOM 743 C CA . HIS A 1 91 ? -2.502 8.167 8.265 1.00 94.62 91 HIS A CA 1
ATOM 744 C C . HIS A 1 91 ? -3.346 9.284 8.905 1.00 94.62 91 HIS A C 1
ATOM 746 O O . HIS A 1 91 ? -3.034 9.728 10.005 1.00 94.62 91 HIS A O 1
ATOM 752 N N . GLU A 1 92 ? -4.427 9.725 8.258 1.00 94.12 92 GLU A N 1
ATOM 753 C CA . GLU A 1 92 ? -5.339 10.748 8.791 1.00 94.12 92 GLU A CA 1
ATOM 754 C C . GLU A 1 92 ? -6.249 10.199 9.897 1.00 94.12 92 GLU A C 1
ATOM 756 O O . GLU A 1 92 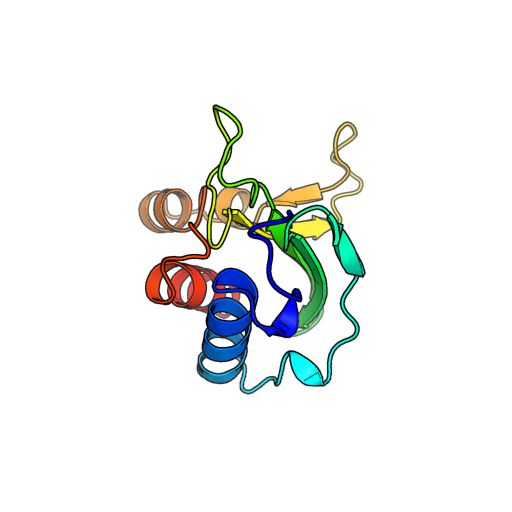? -6.776 10.966 10.698 1.00 94.12 92 GLU A O 1
ATOM 761 N N . LEU A 1 93 ? -6.409 8.874 9.959 1.00 92.81 93 LEU A N 1
ATOM 762 C CA . LEU A 1 93 ? -7.191 8.173 10.978 1.00 92.81 93 LEU A CA 1
ATOM 763 C C . LEU A 1 93 ? -6.363 7.807 12.219 1.00 92.81 93 LEU A C 1
ATOM 765 O O . LEU A 1 93 ? -6.919 7.330 13.204 1.00 92.81 93 LEU A O 1
ATOM 769 N N . MET A 1 94 ? -5.041 7.995 12.177 1.00 93.50 94 MET A N 1
ATOM 770 C CA . MET A 1 94 ? -4.144 7.650 13.279 1.00 93.50 94 MET A CA 1
ATOM 771 C C . MET A 1 94 ? -4.126 8.759 14.339 1.00 93.50 94 MET A C 1
ATOM 773 O O . MET A 1 94 ? -3.783 9.902 14.038 1.00 93.50 94 MET A O 1
ATOM 777 N N . GLU A 1 95 ? -4.428 8.413 15.595 1.00 93.06 95 GLU A N 1
ATOM 778 C CA . GLU A 1 95 ? -4.332 9.350 16.728 1.00 93.06 95 GLU A CA 1
ATOM 779 C C . GLU A 1 95 ? -2.882 9.570 17.194 1.00 93.06 95 GLU A C 1
ATOM 781 O O . GLU A 1 95 ? -2.513 10.669 17.609 1.00 93.06 95 GLU A O 1
ATOM 786 N N . ASP A 1 96 ? -2.039 8.532 17.129 1.00 95.00 96 ASP A N 1
ATOM 787 C CA . ASP A 1 96 ? -0.623 8.637 17.486 1.00 95.00 96 ASP A CA 1
ATOM 788 C C . ASP A 1 96 ? 0.166 9.309 16.350 1.00 95.00 96 ASP A C 1
ATOM 790 O O . ASP A 1 96 ? 0.319 8.75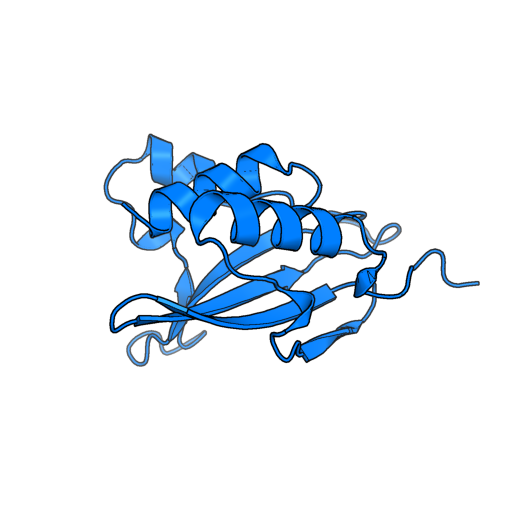8 15.257 1.00 95.00 96 ASP A O 1
ATOM 794 N N . GLU A 1 97 ? 0.722 10.491 16.630 1.00 95.00 97 GLU A N 1
ATOM 795 C CA . GLU A 1 97 ? 1.473 11.284 15.648 1.00 95.00 97 GLU A CA 1
ATOM 796 C C . GLU A 1 97 ? 2.712 10.562 15.086 1.00 95.00 97 GLU A C 1
ATOM 798 O O . GLU A 1 97 ? 3.093 10.787 13.938 1.00 95.00 97 GLU A O 1
ATOM 803 N N . LYS A 1 98 ? 3.346 9.650 15.835 1.00 94.62 98 LYS A N 1
ATOM 804 C CA . LYS A 1 98 ? 4.477 8.865 15.310 1.00 94.62 98 LYS A CA 1
ATOM 805 C C . LYS A 1 98 ? 4.006 7.818 14.309 1.00 94.62 98 LYS A C 1
ATOM 807 O O . LYS A 1 98 ? 4.699 7.593 13.318 1.00 94.62 98 LYS A O 1
ATOM 812 N N . ILE A 1 99 ? 2.870 7.168 14.567 1.00 94.94 99 ILE A N 1
ATOM 813 C CA . ILE A 1 99 ? 2.280 6.198 13.632 1.00 94.94 99 ILE A CA 1
ATOM 814 C C . ILE A 1 99 ? 1.809 6.933 12.380 1.00 94.94 99 ILE A C 1
ATOM 816 O O . ILE A 1 99 ? 2.144 6.529 11.267 1.00 94.94 99 ILE A O 1
ATOM 820 N N . LYS A 1 100 ? 1.113 8.055 12.556 1.00 95.62 100 LYS A N 1
ATOM 821 C CA . LYS A 1 100 ? 0.679 8.936 11.472 1.00 95.62 100 LYS A CA 1
ATOM 822 C C . LYS A 1 100 ? 1.830 9.336 10.556 1.00 95.62 100 LYS A C 1
ATOM 824 O O . LYS A 1 100 ? 1.765 9.074 9.361 1.00 95.62 100 LYS A O 1
ATOM 829 N N . GLU A 1 101 ? 2.918 9.886 11.090 1.00 94.06 101 GLU A N 1
ATOM 830 C CA . GLU A 1 101 ? 4.043 10.306 10.243 1.00 94.06 101 GLU A CA 1
ATOM 831 C C . GLU A 1 101 ? 4.773 9.132 9.580 1.00 94.06 101 GLU A C 1
ATOM 833 O O . GLU A 1 101 ? 5.291 9.273 8.477 1.00 94.06 101 GLU A O 1
ATOM 838 N N . ARG A 1 102 ? 4.782 7.945 10.197 1.00 94.62 102 ARG A N 1
ATOM 839 C CA . ARG A 1 102 ? 5.360 6.735 9.586 1.00 94.62 102 ARG A CA 1
ATOM 840 C C . ARG A 1 102 ? 4.486 6.099 8.510 1.00 94.62 102 ARG A C 1
ATOM 842 O O . ARG A 1 102 ? 5.011 5.405 7.646 1.00 94.62 102 ARG A O 1
ATOM 849 N N . THR A 1 103 ? 3.176 6.293 8.589 1.00 94.81 103 THR A N 1
ATOM 850 C CA . THR A 1 103 ? 2.198 5.776 7.617 1.00 94.81 103 THR A CA 1
ATOM 851 C C . THR A 1 103 ? 1.854 6.798 6.538 1.00 94.81 103 THR A C 1
ATOM 853 O O . THR A 1 103 ? 1.165 6.479 5.571 1.00 94.81 103 THR A O 1
ATOM 856 N N . ARG A 1 104 ? 2.360 8.026 6.664 1.00 93.19 104 ARG A N 1
ATOM 857 C CA . ARG A 1 104 ? 2.260 9.074 5.657 1.00 93.19 104 ARG A CA 1
ATOM 858 C C . ARG A 1 104 ? 3.366 8.910 4.614 1.00 93.19 104 ARG A C 1
ATOM 860 O O . ARG A 1 104 ? 4.539 8.843 4.969 1.00 93.19 104 ARG A O 1
ATOM 867 N N . ARG A 1 105 ? 3.007 8.936 3.323 1.00 88.69 105 ARG A N 1
ATOM 868 C CA . ARG A 1 105 ? 3.953 8.838 2.188 1.00 88.69 105 ARG A CA 1
ATOM 869 C C . ARG A 1 105 ? 4.887 7.627 2.299 1.00 88.69 105 ARG A C 1
ATOM 871 O O . ARG A 1 105 ? 6.112 7.760 2.292 1.00 88.69 105 ARG A O 1
ATOM 878 N N . VAL A 1 106 ? 4.305 6.440 2.406 1.00 97.62 106 VAL A N 1
ATOM 879 C CA . VAL A 1 106 ? 5.076 5.196 2.460 1.00 97.62 106 VAL A CA 1
ATOM 880 C C . VAL A 1 106 ? 5.703 4.950 1.090 1.00 97.62 106 VAL A C 1
ATOM 882 O O . VAL A 1 106 ? 5.004 4.897 0.088 1.00 97.62 106 VAL A O 1
ATOM 885 N N . PHE A 1 107 ? 7.023 4.803 1.011 1.00 97.56 107 PHE A N 1
ATOM 886 C CA . PHE A 1 107 ? 7.676 4.485 -0.260 1.00 97.56 107 PHE A CA 1
ATOM 887 C C . PHE A 1 107 ? 7.538 2.996 -0.558 1.00 97.56 107 PHE A C 1
ATOM 889 O O . PHE A 1 107 ? 8.018 2.172 0.218 1.00 97.56 107 PHE A O 1
ATOM 896 N N . GLY A 1 108 ? 6.972 2.627 -1.706 1.00 97.44 108 GLY A N 1
ATOM 897 C CA . GLY A 1 108 ? 6.731 1.220 -2.026 1.00 97.44 108 GLY A CA 1
ATOM 898 C C . GLY A 1 108 ? 8.003 0.410 -2.310 1.00 97.44 108 GLY A C 1
ATOM 899 O O . GLY A 1 108 ? 7.975 -0.818 -2.311 1.00 97.44 108 GLY A O 1
ATOM 900 N N . ARG A 1 109 ? 9.158 1.068 -2.474 1.00 96.94 109 ARG A N 1
ATOM 901 C CA . ARG A 1 109 ? 10.479 0.407 -2.463 1.00 96.94 109 ARG A CA 1
ATOM 902 C C . ARG A 1 109 ? 10.943 -0.039 -1.071 1.00 96.94 109 ARG A C 1
ATOM 904 O O . ARG A 1 109 ? 11.840 -0.871 -0.984 1.00 96.94 109 ARG A O 1
ATOM 911 N N . ASP A 1 110 ? 10.378 0.525 -0.003 1.00 98.00 110 ASP A N 1
ATOM 912 C CA . ASP A 1 110 ? 10.686 0.171 1.384 1.00 98.00 110 ASP A CA 1
ATOM 913 C C . ASP A 1 110 ? 9.649 -0.834 1.901 1.00 98.00 110 ASP A C 1
ATOM 915 O O . ASP A 1 110 ? 8.596 -0.477 2.429 1.00 98.00 110 ASP A O 1
ATOM 919 N N . GLU A 1 111 ? 9.961 -2.119 1.735 1.00 97.81 111 GLU A N 1
ATOM 920 C CA . GLU A 1 111 ? 9.104 -3.232 2.156 1.00 97.81 111 GLU A CA 1
ATOM 921 C C . GLU A 1 111 ? 8.707 -3.146 3.637 1.00 97.81 111 GLU A C 1
ATOM 923 O O . GLU A 1 111 ? 7.552 -3.388 3.984 1.00 97.81 111 GLU A O 1
ATOM 928 N N . LYS A 1 112 ? 9.630 -2.732 4.515 1.00 98.12 112 LYS A N 1
ATOM 929 C CA . LYS A 1 112 ? 9.359 -2.637 5.957 1.00 98.12 112 LYS A CA 1
ATOM 930 C C . LYS A 1 112 ? 8.400 -1.502 6.279 1.00 98.12 112 LYS A C 1
ATOM 932 O O . LYS A 1 112 ? 7.613 -1.627 7.214 1.00 98.12 112 LYS A O 1
ATOM 937 N N . ALA A 1 113 ? 8.466 -0.400 5.536 1.00 98.12 113 ALA A N 1
ATOM 938 C CA . ALA A 1 113 ? 7.522 0.698 5.695 1.00 98.12 113 ALA A CA 1
ATOM 939 C C . ALA A 1 113 ? 6.109 0.294 5.237 1.00 98.12 113 ALA A C 1
ATOM 941 O O . ALA A 1 113 ? 5.139 0.614 5.926 1.00 98.12 113 ALA A O 1
ATOM 942 N N . ILE A 1 114 ? 5.988 -0.470 4.142 1.00 98.62 114 ILE A N 1
ATOM 943 C CA . ILE A 1 114 ? 4.704 -1.045 3.701 1.00 98.62 114 ILE A CA 1
ATOM 944 C C . ILE A 1 114 ? 4.150 -1.998 4.765 1.00 98.62 114 ILE A C 1
ATOM 946 O O . ILE A 1 114 ? 2.996 -1.863 5.171 1.00 98.62 114 ILE A O 1
ATOM 950 N N . GLU A 1 115 ? 4.972 -2.934 5.245 1.00 98.62 115 GLU A N 1
ATOM 951 C CA . GLU A 1 115 ? 4.570 -3.894 6.276 1.00 98.62 115 GLU A CA 1
ATOM 952 C C . GLU A 1 115 ? 4.125 -3.180 7.558 1.00 98.62 115 GLU A C 1
ATOM 954 O O . GLU A 1 115 ? 3.082 -3.509 8.118 1.00 98.62 115 GLU A O 1
ATOM 959 N N . TYR A 1 116 ? 4.849 -2.138 7.976 1.00 98.19 116 TYR A N 1
ATOM 960 C CA . TYR A 1 116 ? 4.475 -1.318 9.126 1.00 98.19 116 TYR A CA 1
ATOM 961 C C . TYR A 1 116 ? 3.119 -0.626 8.941 1.00 98.19 116 TYR A C 1
ATOM 963 O O . TYR A 1 116 ? 2.306 -0.635 9.862 1.00 98.19 116 TYR A O 1
ATOM 971 N N . ALA A 1 117 ? 2.845 -0.051 7.766 1.00 98.06 117 ALA A N 1
ATOM 972 C CA . ALA A 1 117 ? 1.555 0.582 7.489 1.00 98.06 117 ALA A CA 1
ATOM 973 C C . ALA A 1 117 ? 0.399 -0.427 7.497 1.00 98.06 117 ALA A C 1
ATOM 975 O O . ALA A 1 117 ? -0.666 -0.147 8.046 1.00 98.06 117 ALA A O 1
ATOM 976 N N . MET A 1 118 ? 0.620 -1.627 6.959 1.00 98.06 118 MET A N 1
ATOM 977 C CA . MET A 1 118 ? -0.349 -2.721 7.028 1.00 98.06 118 MET A CA 1
ATOM 978 C C . MET A 1 118 ? -0.552 -3.237 8.457 1.00 98.06 118 MET A C 1
ATOM 980 O O . MET A 1 118 ? -1.675 -3.568 8.829 1.00 98.06 118 MET A O 1
ATOM 984 N N . GLN A 1 119 ? 0.502 -3.283 9.272 1.00 97.69 119 GLN A N 1
ATOM 985 C CA . GLN A 1 119 ? 0.400 -3.664 10.680 1.00 97.69 119 GLN A CA 1
ATOM 986 C C . GLN A 1 119 ? -0.383 -2.615 11.481 1.00 97.69 119 GLN A C 1
ATOM 988 O O . GLN A 1 119 ? -1.289 -2.981 12.220 1.00 97.69 119 GLN A O 1
ATOM 993 N N . ALA A 1 120 ? -0.116 -1.324 11.259 1.00 95.81 120 ALA A N 1
ATOM 994 C CA . ALA A 1 120 ? -0.871 -0.227 11.870 1.00 95.81 120 ALA A CA 1
ATOM 995 C C . ALA A 1 120 ? -2.357 -0.228 11.467 1.00 95.81 120 ALA A C 1
ATOM 997 O O . ALA A 1 120 ? -3.204 0.141 12.266 1.00 95.81 120 ALA A O 1
ATOM 998 N N . LEU A 1 121 ? -2.681 -0.662 10.243 1.00 95.31 121 LEU A N 1
ATOM 999 C CA . LEU A 1 121 ? -4.063 -0.903 9.807 1.00 95.31 121 LEU A CA 1
ATOM 1000 C C . LEU A 1 121 ? -4.711 -2.100 10.530 1.00 95.31 121 LEU A C 1
ATOM 1002 O O . LEU A 1 121 ? -5.927 -2.133 10.725 1.00 95.31 121 LEU A O 1
ATOM 1006 N N . LYS A 1 122 ? -3.927 -3.143 10.817 1.00 94.94 122 LYS A N 1
ATOM 1007 C CA . LYS A 1 122 ? -4.422 -4.411 11.361 1.00 94.94 122 LYS A CA 1
ATOM 1008 C C . LYS A 1 122 ? -4.824 -4.297 12.833 1.00 94.94 122 LYS A C 1
ATOM 1010 O O . LYS A 1 122 ? -5.830 -4.926 13.213 1.00 94.94 122 LYS A O 1
ATOM 1015 N N . ASP A 1 123 ? -3.998 -3.583 13.594 1.00 90.00 123 ASP A N 1
ATOM 1016 C CA . ASP A 1 123 ? -4.081 -3.373 15.046 1.00 90.00 123 ASP A CA 1
ATOM 1017 C C . ASP A 1 123 ? -5.267 -2.472 15.428 1.00 90.00 123 ASP A C 1
ATOM 1019 O O . ASP A 1 123 ? -6.009 -2.870 16.359 1.00 90.00 123 ASP A O 1
#

Mean predicted aligned error: 3.38 Å

Sequence (123 aa):
MSDYLPIRESLGYRNVKTALWNVFSVNLDAISIDEKLFESFSFIFQYKSYEMTMTISDTEKHVQFQAGEGGIFDIWFPNPKDELFGATFLHELMEDEKIKERTRRVFGRDEKAIEYAMQALKD

pLDDT: mean 94.1, std 6.44, range [46.44, 98.69]

Nearest PDB structures (foldseek):
  5c8b-assembly1_B  TM=4.154E-01  e=2.556E+00  Bifidobacterium adolescentis
  2gdu-assembly1_B  TM=4.677E-01  e=4.643E+00  Bifidobacterium adolescentis

Foldseek 3Di:
DQPADDLCPALLNVLLQVLCCVQPVDGPVPFDWADDPRSKIKGWDDDDPFIKIWIFDQQPQPDPPGLHGNHWIWIWGQQCVPPPPRIDTLLNVDPDVVLSVLRPRQRSNPSVSSNSNSNSVND

Secondary structure (DSSP, 8-state):
---PPPGGGSHHHHHHHHHHHHHH---GGGSPPEE-GGG-EEEEEEETTEEEEEEEE---TTSTT---TT-EEEEEEE-TT-TTTSEEEGGGG-SSHHHHHHHSSEETT-HHHHHHHHHHHH-

Radius of gyration: 14.04 Å; Cα contacts (8 Å, |Δi|>4): 231; chains: 1; bounding box: 31×31×42 Å